Protein AF-A0A946ERC2-F1 (afdb_monomer)

Nearest PDB structures (foldseek):
  6e0a-assembly1_A  TM=4.126E-01  e=1.064E-03  Helicobacter pylori SS1
  6e09-assembly2_C  TM=4.328E-01  e=2.253E-03  Helicobacter pylori SS1
  7dud-assembly1_B  TM=4.779E-01  e=9.482E-03  Staphylococcus aureus
  6e09-assembly1_D  TM=4.279E-01  e=9.482E-03  Helicobacter pylori SS1
  3rty-assembly3_E  TM=4.355E-01  e=4.290E-01  Drosophila melanogaster

Solvent-accessible surface area (backbone atoms only — not comparable to full-atom values): 8954 Å² total; per-residue (Å²): 134,80,74,82,75,83,53,62,66,56,55,52,51,52,51,49,51,63,61,19,63,91,49,71,27,28,45,50,74,69,70,53,67,82,83,46,57,95,41,52,42,33,28,33,38,30,39,56,47,99,95,48,40,35,27,69,39,59,14,62,54,48,30,59,73,69,74,44,91,54,59,74,36,46,56,86,75,47,91,52,61,70,63,43,48,62,49,46,53,50,51,50,49,13,40,72,70,52,38,73,39,75,46,78,51,72,51,77,58,91,95,47,74,41,48,31,38,41,40,35,40,40,13,4,35,72,89,49,64,43,84,43,50,30,31,35,43,35,39,53,47,68,42,87,84,31,53,65,59,47,59,56,57,75,65,60,88,75,128

Structure (mmCIF, N/CA/C/O backbone):
data_AF-A0A946ERC2-F1
#
_entry.id   AF-A0A946ERC2-F1
#
loop_
_atom_site.group_PDB
_atom_site.id
_atom_site.type_symbol
_atom_site.label_atom_id
_atom_site.label_alt_id
_atom_site.label_comp_id
_atom_site.label_asym_id
_atom_site.label_entity_id
_atom_site.label_seq_id
_atom_site.pdbx_PDB_ins_code
_atom_site.Cartn_x
_atom_site.Cartn_y
_atom_site.Cartn_z
_atom_site.occupancy
_atom_site.B_iso_or_equiv
_atom_site.auth_seq_id
_atom_site.auth_comp_id
_atom_site.auth_asym_id
_atom_site.auth_atom_id
_atom_site.pdbx_PDB_model_num
ATOM 1 N N . MET A 1 1 ? 1.095 23.501 -22.931 1.00 32.34 1 MET A N 1
ATOM 2 C CA . MET A 1 1 ? -0.131 22.792 -22.517 1.00 32.34 1 MET A CA 1
ATOM 3 C C . MET A 1 1 ? 0.304 21.402 -22.117 1.00 32.34 1 MET A C 1
ATOM 5 O O . MET A 1 1 ? 0.598 20.613 -23.001 1.00 32.34 1 MET A O 1
ATOM 9 N N . SER A 1 2 ? 0.485 21.161 -20.823 1.00 34.94 2 SER A N 1
ATOM 10 C CA . SER A 1 2 ? 0.790 19.820 -20.324 1.00 34.94 2 SER A CA 1
ATOM 11 C C . SER A 1 2 ? -0.461 18.965 -20.496 1.00 34.94 2 SER A C 1
ATOM 13 O O . SER A 1 2 ? -1.555 19.441 -20.186 1.00 34.94 2 SER A O 1
ATOM 15 N N . GLU A 1 3 ? -0.316 17.754 -21.031 1.00 35.12 3 GLU A N 1
ATOM 16 C CA . GLU A 1 3 ? -1.390 16.762 -20.995 1.00 35.12 3 GLU A CA 1
ATOM 17 C C . GLU A 1 3 ? -1.917 16.631 -19.555 1.00 35.12 3 GLU A C 1
ATOM 19 O O . GLU A 1 3 ? -1.135 16.789 -18.607 1.00 35.12 3 GLU A O 1
ATOM 24 N N . PRO A 1 4 ? -3.225 16.394 -19.351 1.00 40.09 4 PRO A N 1
ATOM 25 C CA . PRO A 1 4 ? -3.708 16.034 -18.029 1.00 40.09 4 PRO A CA 1
ATOM 26 C C . PRO A 1 4 ? -2.941 14.783 -17.599 1.00 40.09 4 PRO A C 1
ATOM 28 O O . PRO A 1 4 ? -3.029 13.748 -18.252 1.00 40.09 4 PRO A O 1
ATOM 31 N N . VAL A 1 5 ? -2.139 14.903 -16.538 1.00 48.56 5 VAL A N 1
ATOM 32 C CA . VAL A 1 5 ? -1.445 13.756 -15.953 1.00 48.56 5 VAL A CA 1
ATOM 33 C C . VAL A 1 5 ? -2.531 12.770 -15.554 1.00 48.56 5 VAL A C 1
ATOM 35 O O . VAL A 1 5 ? -3.347 13.061 -14.679 1.00 48.56 5 VAL A O 1
ATOM 38 N N . ASP A 1 6 ? -2.555 11.636 -16.242 1.00 57.94 6 ASP A N 1
ATOM 39 C CA . ASP A 1 6 ? -3.446 10.505 -16.025 1.00 57.94 6 ASP A CA 1
ATOM 40 C C . ASP A 1 6 ? -3.095 9.871 -14.664 1.00 57.94 6 ASP A C 1
ATOM 42 O O . ASP A 1 6 ? -2.457 8.826 -14.578 1.00 57.94 6 ASP A O 1
ATOM 46 N N . ASN A 1 7 ? -3.380 10.574 -13.559 1.00 81.69 7 ASN A N 1
ATOM 47 C CA . ASN A 1 7 ? -2.854 10.236 -12.238 1.00 81.69 7 ASN A CA 1
ATOM 48 C C . ASN A 1 7 ? -3.732 9.163 -11.582 1.00 81.69 7 ASN A C 1
ATOM 50 O O . ASN A 1 7 ? -4.511 9.410 -10.660 1.00 81.69 7 ASN A O 1
ATOM 54 N N . LYS A 1 8 ? -3.599 7.939 -12.097 1.00 90.19 8 LYS A N 1
ATOM 55 C CA . LYS A 1 8 ? -4.288 6.714 -11.663 1.00 90.19 8 LYS A CA 1
ATOM 56 C C . LYS A 1 8 ? -4.194 6.487 -10.156 1.00 90.19 8 LYS A C 1
ATOM 58 O O . LYS A 1 8 ? -5.155 6.032 -9.529 1.00 90.19 8 LYS A O 1
ATOM 63 N N . LEU A 1 9 ? -3.048 6.828 -9.573 1.00 93.31 9 LEU A N 1
ATOM 64 C CA . LEU A 1 9 ? -2.814 6.757 -8.135 1.00 93.31 9 LEU A CA 1
ATOM 65 C C . LEU A 1 9 ? -3.620 7.802 -7.349 1.00 93.31 9 LEU A C 1
ATOM 67 O O . LEU A 1 9 ? -4.129 7.476 -6.280 1.00 93.31 9 LEU A O 1
ATOM 71 N N . ASP A 1 10 ? -3.797 9.019 -7.869 1.00 93.25 10 ASP A N 1
ATOM 72 C CA . ASP A 1 10 ? -4.659 10.022 -7.226 1.00 93.25 10 ASP A CA 1
ATOM 73 C C . ASP A 1 10 ? -6.124 9.587 -7.254 1.00 93.25 10 ASP A C 1
ATOM 75 O O . ASP A 1 10 ? -6.809 9.703 -6.240 1.00 93.25 10 ASP A O 1
ATOM 79 N N . LEU A 1 11 ? -6.593 9.028 -8.375 1.00 93.44 11 LEU A N 1
ATOM 80 C CA . LEU A 1 11 ? -7.947 8.472 -8.478 1.00 93.44 11 LEU A CA 1
ATOM 81 C C . LEU A 1 11 ? -8.172 7.356 -7.448 1.00 93.44 11 LEU A C 1
ATOM 83 O O . LEU A 1 11 ? -9.181 7.349 -6.743 1.00 93.44 11 LEU A O 1
ATOM 87 N N . LEU A 1 12 ? -7.199 6.453 -7.298 1.00 95.81 12 LEU A N 1
ATOM 88 C CA . LEU A 1 12 ? -7.259 5.383 -6.305 1.00 95.81 12 LEU A CA 1
ATOM 89 C C . LEU A 1 12 ? -7.247 5.933 -4.865 1.00 95.81 12 LEU A C 1
ATOM 91 O O . LEU A 1 12 ? -8.005 5.467 -4.013 1.00 95.81 12 LEU A O 1
ATOM 95 N N . GLN A 1 13 ? -6.430 6.951 -4.581 1.00 96.50 13 GLN A N 1
ATOM 96 C CA . GLN A 1 13 ? -6.395 7.592 -3.265 1.00 96.50 13 GLN A CA 1
ATOM 97 C C . GLN A 1 13 ? -7.699 8.340 -2.948 1.00 96.50 13 GLN A C 1
ATOM 99 O O . GLN A 1 13 ? -8.190 8.265 -1.822 1.00 96.50 13 GLN A O 1
ATOM 104 N N . GLN A 1 14 ? -8.286 9.039 -3.921 1.00 95.38 14 GLN A N 1
ATOM 105 C CA . GLN A 1 14 ? -9.587 9.696 -3.771 1.00 95.38 14 GLN A CA 1
ATOM 106 C C . GLN A 1 14 ? -10.694 8.676 -3.500 1.00 95.38 14 GLN A C 1
ATOM 108 O O . GLN A 1 14 ? -11.522 8.892 -2.616 1.00 95.38 14 GLN A O 1
ATOM 113 N N . HIS A 1 15 ? -10.668 7.537 -4.195 1.00 95.19 15 HIS A N 1
ATOM 114 C CA . HIS A 1 15 ? -11.589 6.439 -3.927 1.00 95.19 15 HIS A CA 1
ATOM 115 C C . HIS A 1 15 ? -11.454 5.925 -2.486 1.00 95.19 15 HIS A C 1
ATOM 117 O O . HIS A 1 15 ? -12.451 5.783 -1.781 1.00 95.19 15 HIS A O 1
ATOM 123 N N . TRP A 1 16 ? -10.225 5.731 -2.004 1.00 97.12 16 TRP A N 1
ATOM 124 C CA . TRP A 1 16 ? -9.977 5.347 -0.613 1.00 97.12 16 TRP A CA 1
ATOM 125 C C . TRP A 1 16 ? -10.507 6.376 0.394 1.00 97.12 16 TRP A C 1
ATOM 127 O O . TRP A 1 16 ? -11.113 6.000 1.395 1.00 97.12 16 TRP A O 1
ATOM 137 N N . LEU A 1 17 ? -10.321 7.674 0.129 1.00 96.69 17 LEU A N 1
ATOM 138 C CA . LEU A 1 17 ? -10.851 8.744 0.980 1.00 96.69 17 LEU A CA 1
ATOM 139 C C . LEU A 1 17 ? -12.383 8.714 1.040 1.00 96.69 17 LEU A C 1
ATOM 141 O O . LEU A 1 17 ? -12.950 8.912 2.114 1.00 96.69 17 LEU A O 1
ATOM 145 N N . ALA A 1 18 ? -13.040 8.427 -0.086 1.00 96.19 18 ALA A N 1
ATOM 146 C CA . ALA A 1 18 ? -14.488 8.272 -0.144 1.00 96.19 18 ALA A CA 1
ATOM 147 C C . ALA A 1 18 ? -14.972 7.054 0.663 1.00 96.19 18 ALA A C 1
ATOM 149 O O . ALA A 1 18 ? -15.950 7.174 1.395 1.00 96.19 18 ALA A O 1
ATOM 150 N N . LEU A 1 19 ? -14.267 5.916 0.588 1.00 95.19 19 LEU A N 1
ATOM 151 C CA . LEU A 1 19 ? -14.571 4.728 1.400 1.00 95.19 19 LEU A CA 1
ATOM 152 C C . LEU A 1 19 ? -14.367 4.982 2.897 1.00 95.19 19 LEU A C 1
ATOM 154 O O . LEU A 1 19 ? -15.161 4.532 3.715 1.00 95.19 19 LEU A O 1
ATOM 158 N N . LYS A 1 20 ? -13.299 5.701 3.260 1.00 94.69 20 LYS A N 1
ATOM 159 C CA . LYS A 1 20 ? -12.990 6.022 4.653 1.00 94.69 20 LYS A CA 1
ATOM 160 C C . LYS A 1 20 ? -14.109 6.832 5.308 1.00 94.69 20 LYS A C 1
ATOM 162 O O . LYS A 1 20 ? -14.434 6.581 6.466 1.00 94.69 20 LYS A O 1
ATOM 167 N N . GLY A 1 21 ? -14.649 7.828 4.602 1.00 92.75 21 GLY A N 1
ATOM 168 C CA . GLY A 1 21 ? -15.630 8.758 5.160 1.00 92.75 21 GLY A CA 1
ATOM 169 C C . GLY A 1 21 ? -15.157 9.340 6.500 1.00 92.75 21 GLY A C 1
ATOM 170 O O . GLY A 1 21 ? -14.040 9.857 6.619 1.00 92.75 21 GLY A O 1
ATOM 171 N N . GLU A 1 22 ? -15.999 9.209 7.524 1.00 91.69 22 GLU A N 1
ATOM 172 C CA . GLU A 1 22 ? -15.705 9.640 8.898 1.00 91.69 22 GLU A CA 1
ATOM 173 C C . GLU A 1 22 ? -14.979 8.574 9.736 1.00 91.69 22 GLU A C 1
ATOM 175 O O . GLU A 1 22 ? -14.450 8.881 10.807 1.00 91.69 22 GLU A O 1
ATOM 180 N N . SER A 1 23 ? -14.907 7.327 9.261 1.00 91.94 23 SER A N 1
ATOM 181 C CA . SER A 1 23 ? -14.207 6.252 9.962 1.00 91.94 23 SER A CA 1
ATOM 182 C C . SER A 1 23 ? -12.687 6.491 9.982 1.00 91.94 23 SER A C 1
ATOM 184 O O . SER A 1 23 ? -12.137 7.172 9.108 1.00 91.94 23 SER A O 1
ATOM 186 N N . PRO A 1 24 ? -11.952 5.939 10.967 1.00 93.00 24 PRO A N 1
ATOM 187 C CA . PRO A 1 24 ? -10.494 6.055 10.987 1.00 93.00 24 PRO A CA 1
ATOM 188 C C . PRO A 1 24 ? -9.834 5.351 9.793 1.00 93.00 24 PRO A C 1
ATOM 190 O O . PRO A 1 24 ? -8.891 5.894 9.217 1.00 93.00 24 PRO A O 1
ATOM 193 N N . LEU A 1 25 ? -10.359 4.187 9.401 1.00 96.50 25 LEU A N 1
ATOM 194 C CA . LEU A 1 25 ? -9.972 3.425 8.215 1.00 96.50 25 LEU A CA 1
ATOM 195 C C . LEU A 1 25 ? -11.220 2.817 7.553 1.00 96.50 25 LEU A C 1
ATOM 197 O O . LEU A 1 25 ? -12.150 2.446 8.273 1.00 96.50 25 LEU A O 1
ATOM 201 N N . PRO A 1 26 ? -11.223 2.655 6.220 1.00 96.44 26 PRO A N 1
ATOM 202 C CA . PRO A 1 26 ? -12.192 1.804 5.532 1.00 96.44 26 PRO A CA 1
ATOM 203 C C . PRO A 1 26 ? -11.944 0.321 5.844 1.00 96.44 26 PRO A C 1
ATOM 205 O O . PRO A 1 26 ? -10.830 -0.064 6.227 1.00 96.44 26 PRO A O 1
ATOM 208 N N . LEU A 1 27 ? -12.955 -0.529 5.655 1.00 96.31 27 LEU A N 1
ATOM 209 C CA . LEU A 1 27 ? -12.816 -1.968 5.867 1.00 96.31 27 LEU A CA 1
ATOM 210 C C . LEU A 1 27 ? -12.189 -2.623 4.637 1.00 96.31 27 LEU A C 1
ATOM 212 O O . LEU A 1 27 ? -12.457 -2.262 3.494 1.00 96.31 27 LEU A O 1
ATOM 216 N N . SER A 1 28 ? -11.375 -3.655 4.841 1.00 96.25 28 SER A N 1
ATOM 217 C CA . SER A 1 28 ? -10.831 -4.436 3.720 1.00 96.25 28 SER A CA 1
ATOM 218 C C . SER A 1 28 ? -11.914 -5.145 2.895 1.00 96.25 28 SER A C 1
ATOM 220 O O . SER A 1 28 ? -11.697 -5.435 1.719 1.00 96.25 28 SER A O 1
ATOM 222 N N . SER A 1 29 ? -13.097 -5.375 3.474 1.00 95.31 29 SER A N 1
ATOM 223 C CA . SER A 1 29 ? -14.291 -5.852 2.770 1.00 95.31 29 SER A CA 1
ATOM 224 C C . SER A 1 29 ? -14.912 -4.812 1.837 1.00 95.31 29 SER A C 1
ATOM 226 O O . SER A 1 29 ? -15.805 -5.187 1.082 1.00 95.31 29 SER A O 1
ATOM 228 N N . ASP A 1 30 ? -14.441 -3.562 1.823 1.00 94.38 30 ASP A N 1
ATOM 229 C CA . ASP A 1 30 ? -14.863 -2.513 0.882 1.00 94.38 30 ASP A CA 1
ATOM 230 C C . ASP A 1 30 ? -13.999 -2.478 -0.387 1.00 94.38 30 ASP A C 1
ATOM 232 O O . ASP A 1 30 ? -14.334 -1.803 -1.358 1.00 94.38 30 ASP A O 1
ATOM 236 N N . ILE A 1 31 ? -12.895 -3.232 -0.421 1.00 95.00 31 ILE A N 1
ATOM 237 C CA . ILE A 1 31 ? -12.024 -3.307 -1.596 1.00 95.00 31 ILE A CA 1
ATOM 238 C C . ILE A 1 31 ? -12.780 -3.996 -2.738 1.00 95.00 31 ILE A C 1
ATOM 240 O O . ILE A 1 31 ? -13.197 -5.153 -2.634 1.00 95.00 31 ILE A O 1
ATOM 244 N N . ARG A 1 32 ? -12.952 -3.273 -3.844 1.00 94.19 32 ARG A N 1
ATOM 245 C CA . ARG A 1 32 ? -13.644 -3.720 -5.058 1.00 94.19 32 ARG A CA 1
ATOM 246 C C . ARG A 1 32 ? -12.726 -3.509 -6.267 1.00 94.19 32 ARG A C 1
ATOM 248 O O . ARG A 1 32 ? -12.524 -2.356 -6.650 1.00 94.19 32 ARG A O 1
ATOM 255 N N . PRO A 1 33 ? -12.125 -4.576 -6.834 1.00 91.81 33 PRO A N 1
ATOM 256 C CA . PRO A 1 33 ? -11.210 -4.491 -7.979 1.00 91.81 33 PRO A CA 1
ATOM 257 C C . PRO A 1 33 ? -11.752 -3.686 -9.168 1.00 91.81 33 PRO A C 1
ATOM 259 O O . PRO A 1 33 ? -10.993 -3.011 -9.859 1.00 91.81 33 PRO A O 1
ATOM 262 N N . GLU A 1 34 ? -13.065 -3.712 -9.382 1.00 92.50 34 GLU A N 1
ATOM 263 C CA . GLU A 1 34 ? -13.769 -2.954 -10.416 1.00 92.50 34 GLU A CA 1
ATOM 264 C C . GLU A 1 34 ? -13.590 -1.432 -10.299 1.00 92.50 34 GLU A C 1
ATOM 266 O O . GLU A 1 34 ? -13.629 -0.740 -11.313 1.00 92.50 34 GLU A O 1
ATOM 271 N N . ASN A 1 35 ? -13.309 -0.903 -9.104 1.00 90.31 35 ASN A N 1
ATOM 272 C CA . ASN A 1 35 ? -13.102 0.533 -8.891 1.00 90.31 35 ASN A CA 1
ATOM 273 C C . ASN A 1 35 ? -11.695 1.002 -9.293 1.00 90.31 35 ASN A C 1
ATOM 275 O O . ASN A 1 35 ? -11.452 2.201 -9.399 1.00 90.31 35 ASN A O 1
ATOM 279 N N . PHE A 1 36 ? -10.764 0.071 -9.515 1.00 91.75 36 PHE A N 1
ATOM 280 C CA . PHE A 1 36 ? -9.379 0.357 -9.894 1.00 91.75 36 PHE A CA 1
ATOM 281 C C . PHE A 1 36 ? -8.854 -0.629 -10.944 1.00 91.75 36 PHE A C 1
ATOM 283 O O . PHE A 1 36 ? -7.674 -0.982 -10.958 1.00 91.75 36 PHE A O 1
ATOM 290 N N . PHE A 1 37 ? -9.731 -1.059 -11.861 1.00 90.75 37 PHE A N 1
ATOM 291 C CA . PHE A 1 37 ? -9.416 -2.068 -12.878 1.00 90.75 37 PHE A CA 1
ATOM 292 C C . PHE A 1 37 ? -8.177 -1.706 -13.725 1.00 90.75 37 PHE A C 1
ATOM 294 O O . PHE A 1 37 ? -7.404 -2.574 -14.126 1.00 90.75 37 PHE A O 1
ATOM 301 N N . TYR A 1 38 ? -7.952 -0.405 -13.933 1.00 87.31 38 TYR A N 1
ATOM 302 C CA . TYR A 1 38 ? -6.823 0.174 -14.664 1.00 87.31 38 TYR A CA 1
ATOM 303 C C . TYR A 1 38 ? -5.453 -0.033 -13.982 1.00 87.31 38 TYR A C 1
ATOM 305 O O . TYR A 1 38 ? -4.422 0.199 -14.611 1.00 87.31 38 TYR A O 1
ATOM 313 N N . LEU A 1 39 ? -5.424 -0.481 -12.720 1.00 91.50 39 LEU A N 1
ATOM 314 C CA . LEU A 1 39 ? -4.212 -0.774 -11.946 1.00 91.50 39 LEU A CA 1
ATOM 315 C C . LEU A 1 39 ? -4.056 -2.260 -11.576 1.00 91.50 39 LEU A C 1
ATOM 317 O O . LEU A 1 39 ? -3.093 -2.591 -10.895 1.00 91.50 39 LEU A O 1
ATOM 321 N N . LEU A 1 40 ? -4.931 -3.184 -12.001 1.00 91.12 40 LEU A N 1
ATOM 322 C CA . LEU A 1 40 ? -4.945 -4.564 -11.461 1.00 91.12 40 LEU A CA 1
ATOM 323 C C . LEU A 1 40 ? -3.628 -5.336 -11.613 1.00 91.12 40 LEU A C 1
ATOM 325 O O . LEU A 1 40 ? -3.242 -6.077 -10.713 1.00 91.12 40 LEU A O 1
ATOM 329 N N . GLY A 1 41 ? -2.906 -5.140 -12.717 1.00 90.88 41 GLY A N 1
ATOM 330 C CA . GLY A 1 41 ? -1.582 -5.744 -12.906 1.00 90.88 41 GLY A CA 1
ATOM 331 C C . GLY A 1 41 ? -0.485 -5.126 -12.028 1.00 90.88 41 GLY A C 1
ATOM 332 O O . GLY A 1 41 ? 0.611 -5.668 -11.956 1.00 90.88 41 GLY A O 1
ATOM 333 N N . ARG A 1 42 ? -0.765 -3.997 -11.373 1.00 92.50 42 ARG A N 1
ATOM 334 C CA . ARG A 1 42 ? 0.184 -3.134 -10.657 1.00 92.50 42 ARG A CA 1
ATOM 335 C C . ARG A 1 42 ? -0.209 -2.902 -9.192 1.00 92.50 42 ARG A C 1
ATOM 337 O O . ARG A 1 42 ? 0.271 -1.949 -8.583 1.00 92.50 42 ARG A O 1
ATOM 344 N N . VAL A 1 43 ? -1.068 -3.746 -8.617 1.00 95.25 43 VAL A N 1
ATOM 345 C CA . VAL A 1 43 ? -1.473 -3.660 -7.203 1.00 95.25 43 VAL A CA 1
ATOM 346 C C . VAL A 1 43 ? -1.120 -4.914 -6.421 1.00 95.25 43 VAL A C 1
ATOM 348 O O . VAL A 1 43 ? -1.107 -6.007 -6.979 1.00 95.25 43 VAL A O 1
ATOM 351 N N . SER A 1 44 ? -0.918 -4.774 -5.114 1.00 95.19 44 SER A N 1
ATOM 352 C CA . SER A 1 44 ? -0.824 -5.908 -4.191 1.00 95.19 44 SER A CA 1
ATOM 353 C C . SER A 1 44 ? -1.720 -5.699 -2.977 1.00 95.19 44 SER A C 1
ATOM 355 O O . SER A 1 44 ? -1.845 -4.586 -2.470 1.00 95.19 44 SER A O 1
ATOM 357 N N . ILE A 1 45 ? -2.316 -6.781 -2.479 1.00 96.75 45 ILE A N 1
ATOM 358 C CA . ILE A 1 45 ? -3.016 -6.812 -1.191 1.00 96.75 45 ILE A CA 1
ATOM 359 C C . ILE A 1 45 ? -2.116 -7.527 -0.194 1.00 96.75 45 ILE A C 1
ATOM 361 O O . ILE A 1 45 ? -1.681 -8.655 -0.437 1.00 96.75 45 ILE A O 1
ATOM 365 N N . ILE A 1 46 ? -1.856 -6.869 0.928 1.00 96.50 46 ILE A N 1
ATOM 366 C CA . ILE A 1 46 ? -0.881 -7.295 1.926 1.00 96.50 46 ILE A CA 1
ATOM 367 C C . ILE A 1 46 ? -1.558 -7.381 3.293 1.00 96.50 46 ILE A C 1
ATOM 369 O O . ILE A 1 46 ? -2.203 -6.427 3.723 1.00 96.50 46 ILE A O 1
ATOM 373 N N . ASP A 1 47 ? -1.388 -8.495 3.997 1.00 96.31 47 ASP A N 1
ATOM 374 C CA . ASP A 1 47 ? -1.821 -8.634 5.390 1.00 96.31 47 ASP A CA 1
ATOM 375 C C . ASP A 1 47 ? -0.760 -8.057 6.311 1.00 96.31 47 ASP A C 1
ATOM 377 O O . ASP A 1 47 ? 0.413 -8.412 6.200 1.00 96.31 47 ASP A O 1
ATOM 381 N N . VAL A 1 48 ? -1.188 -7.265 7.288 1.00 94.38 48 VAL A N 1
ATOM 382 C CA . VAL A 1 48 ? -0.345 -6.842 8.405 1.00 94.38 48 VAL A CA 1
ATOM 383 C C . VAL A 1 48 ? -0.452 -7.895 9.508 1.00 94.38 48 VAL A C 1
ATOM 385 O O . VAL A 1 48 ? -1.518 -8.098 10.094 1.00 94.38 48 VAL A O 1
ATOM 388 N N . ARG A 1 49 ? 0.648 -8.590 9.809 1.00 88.25 49 ARG A N 1
ATOM 389 C CA . ARG A 1 49 ? 0.699 -9.672 10.804 1.00 88.25 49 ARG A CA 1
ATOM 390 C C . ARG A 1 49 ? 1.825 -9.408 11.790 1.00 88.25 49 ARG A C 1
ATOM 392 O O . ARG A 1 49 ? 2.965 -9.591 11.421 1.00 88.25 49 ARG A O 1
ATOM 399 N N . ASN A 1 50 ? 1.518 -9.002 13.025 1.00 79.75 50 ASN A N 1
ATOM 400 C CA . ASN A 1 50 ? 2.450 -8.869 14.166 1.00 79.75 50 ASN A CA 1
ATOM 401 C C . ASN A 1 50 ? 3.960 -8.801 13.813 1.00 79.75 50 ASN A C 1
ATOM 403 O O . ASN A 1 50 ? 4.711 -9.716 14.139 1.00 79.75 50 ASN A O 1
ATOM 407 N N . GLY A 1 51 ? 4.390 -7.712 13.163 1.00 77.06 51 GLY A N 1
ATOM 408 C CA . GLY A 1 51 ? 5.799 -7.469 12.812 1.00 77.06 51 GLY A CA 1
ATOM 409 C C . GLY A 1 51 ? 6.233 -7.911 11.408 1.00 77.06 51 GLY A C 1
ATOM 410 O O . GLY A 1 51 ? 7.386 -7.695 11.050 1.00 77.06 51 GLY A O 1
ATOM 411 N N . ASP A 1 52 ? 5.334 -8.478 10.605 1.00 87.56 52 ASP A N 1
ATOM 412 C CA . ASP A 1 52 ? 5.594 -8.891 9.227 1.00 87.56 52 ASP A CA 1
ATOM 413 C C . ASP A 1 52 ? 4.393 -8.651 8.291 1.00 87.56 52 ASP A C 1
ATOM 415 O O . ASP A 1 52 ? 3.298 -8.249 8.704 1.00 87.56 52 ASP A O 1
ATOM 419 N N . TYR A 1 53 ? 4.626 -8.900 7.004 1.00 93.12 53 TYR A N 1
ATOM 420 C CA . TYR A 1 53 ? 3.721 -8.624 5.899 1.00 93.12 53 TYR A CA 1
ATOM 421 C C . TYR A 1 53 ? 3.575 -9.849 4.999 1.00 93.12 53 TYR A C 1
ATOM 423 O O . TYR A 1 53 ? 4.564 -10.322 4.442 1.00 93.12 53 TYR A O 1
ATOM 431 N N . ILE A 1 54 ? 2.345 -10.337 4.816 1.00 94.38 54 ILE A N 1
ATOM 432 C CA . ILE A 1 54 ? 2.053 -11.456 3.903 1.00 94.38 54 ILE A CA 1
ATOM 433 C C . ILE A 1 54 ? 1.441 -10.909 2.619 1.00 94.38 54 ILE A C 1
ATOM 435 O O . ILE A 1 54 ? 0.402 -10.253 2.653 1.00 94.38 54 ILE A O 1
ATOM 439 N N . LEU A 1 55 ? 2.042 -11.227 1.477 1.00 93.62 55 LEU A N 1
ATOM 440 C CA . LEU A 1 55 ? 1.550 -10.825 0.161 1.00 93.62 55 LEU A CA 1
ATOM 441 C C . LEU A 1 55 ? 0.359 -11.700 -0.259 1.00 93.62 55 LEU A C 1
ATOM 443 O O . LEU A 1 55 ? 0.524 -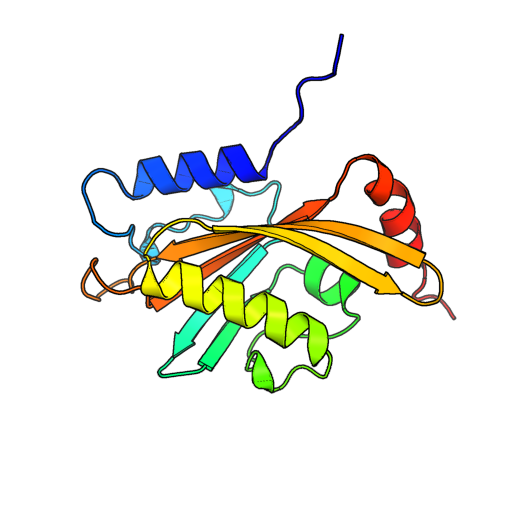12.694 -0.959 1.00 93.62 55 LEU A O 1
ATOM 447 N N . ARG A 1 56 ? -0.859 -11.365 0.176 1.00 94.62 56 ARG A N 1
ATOM 448 C CA . ARG A 1 56 ? -2.077 -12.152 -0.098 1.00 94.62 56 ARG A CA 1
ATOM 449 C C . ARG A 1 56 ? -2.399 -12.246 -1.590 1.00 94.62 56 ARG A C 1
ATOM 451 O O . ARG A 1 56 ? -2.784 -13.313 -2.068 1.00 94.62 56 ARG A O 1
ATOM 458 N N . LEU A 1 57 ? -2.264 -11.133 -2.303 1.00 95.12 57 LEU A N 1
ATOM 459 C CA . LEU A 1 57 ? -2.478 -11.025 -3.744 1.00 95.12 57 LEU A CA 1
ATOM 460 C C . LEU A 1 57 ? -1.436 -10.078 -4.322 1.00 95.12 57 LEU A C 1
ATOM 462 O O . LEU A 1 57 ? -1.142 -9.051 -3.713 1.00 95.12 57 LEU A O 1
ATOM 466 N N . VAL A 1 58 ? -0.897 -10.419 -5.487 1.00 93.62 58 VAL A N 1
ATOM 467 C CA . VAL A 1 58 ? 0.081 -9.601 -6.207 1.00 93.62 58 VAL A CA 1
ATOM 468 C C . VAL A 1 58 ? -0.342 -9.552 -7.669 1.00 93.62 58 VAL A C 1
ATOM 470 O O . VAL A 1 58 ? -0.644 -10.586 -8.262 1.00 93.62 58 VAL A O 1
ATOM 473 N N . GLY A 1 59 ? -0.421 -8.349 -8.231 1.00 92.50 59 GLY A N 1
ATOM 474 C CA . GLY A 1 59 ? -0.749 -8.131 -9.634 1.00 92.50 59 GLY A CA 1
ATOM 475 C C . GLY A 1 59 ? 0.309 -8.751 -10.543 1.00 92.50 59 GLY A C 1
ATOM 476 O O . GLY A 1 59 ? 1.503 -8.691 -10.250 1.00 92.50 59 GLY A O 1
ATOM 477 N N . SER A 1 60 ? -0.121 -9.336 -11.660 1.00 90.06 60 SER A N 1
ATOM 478 C CA . SER A 1 60 ? 0.766 -10.093 -12.555 1.00 90.06 60 SER A CA 1
ATOM 479 C C . SER A 1 60 ? 1.929 -9.263 -13.102 1.00 90.06 60 SER A C 1
ATOM 481 O O . SER A 1 60 ? 3.044 -9.761 -13.169 1.00 90.06 60 SER A O 1
ATOM 483 N N . GLY A 1 61 ? 1.709 -7.980 -13.400 1.00 87.44 61 GLY A N 1
ATOM 484 C CA . GLY A 1 61 ? 2.766 -7.076 -13.861 1.00 87.44 61 GLY A CA 1
ATOM 485 C C . GLY A 1 61 ? 3.850 -6.815 -12.809 1.00 87.44 61 GLY A C 1
ATOM 486 O O . GLY A 1 61 ? 4.993 -6.553 -13.168 1.00 87.44 61 GLY A O 1
ATOM 487 N N . ILE A 1 62 ? 3.529 -6.922 -11.514 1.00 87.50 62 ILE A N 1
ATOM 488 C CA . ILE A 1 62 ? 4.526 -6.868 -10.434 1.00 87.50 62 ILE A CA 1
ATOM 489 C C . ILE A 1 62 ? 5.347 -8.163 -10.417 1.00 87.50 62 ILE A C 1
ATOM 491 O O . ILE A 1 62 ? 6.570 -8.105 -10.355 1.00 87.50 62 ILE A O 1
ATOM 495 N N . GLU A 1 63 ? 4.706 -9.332 -10.493 1.00 87.31 63 GLU A N 1
ATOM 496 C CA . GLU A 1 63 ? 5.434 -10.612 -10.524 1.00 87.31 63 GLU A CA 1
ATOM 497 C C . GLU A 1 63 ? 6.324 -10.736 -11.775 1.00 87.31 63 GLU A C 1
ATOM 499 O O . GLU A 1 63 ? 7.451 -11.220 -11.674 1.00 87.31 63 GLU A O 1
ATOM 504 N N . GLU A 1 64 ? 5.861 -10.241 -12.928 1.00 84.31 64 GLU A N 1
ATOM 505 C CA . GLU A 1 64 ? 6.645 -10.126 -14.166 1.00 84.31 64 GLU A CA 1
ATOM 506 C C . GLU A 1 64 ? 7.849 -9.197 -13.991 1.00 84.31 64 GLU A C 1
ATOM 508 O O . GLU A 1 64 ? 8.967 -9.573 -14.341 1.00 84.31 64 GLU A O 1
ATOM 513 N N . LEU A 1 65 ? 7.643 -8.017 -13.395 1.00 78.62 65 LEU A N 1
ATOM 514 C CA . LEU A 1 65 ? 8.705 -7.047 -13.123 1.00 78.62 65 LEU A CA 1
ATOM 515 C C . LEU A 1 65 ? 9.824 -7.640 -12.259 1.00 78.62 65 LEU A C 1
ATOM 517 O O . LEU A 1 65 ? 11.002 -7.397 -12.515 1.00 78.62 65 LEU A O 1
ATOM 521 N N . TYR A 1 66 ? 9.458 -8.399 -11.227 1.00 79.38 66 TYR A N 1
ATOM 522 C CA . TYR A 1 66 ? 10.418 -9.030 -10.323 1.00 79.38 66 TYR A CA 1
ATOM 523 C C . TYR A 1 66 ? 10.890 -10.410 -10.802 1.00 79.38 66 TYR A C 1
ATOM 525 O O . TYR A 1 66 ? 11.742 -11.015 -10.152 1.00 79.38 66 TYR A O 1
ATOM 533 N N . GLY A 1 67 ? 10.350 -10.922 -11.914 1.00 82.12 67 GLY A N 1
ATOM 534 C CA . GLY A 1 67 ? 10.681 -12.239 -12.461 1.00 82.12 67 GLY A CA 1
ATOM 535 C C . GLY A 1 67 ? 10.404 -13.398 -11.499 1.00 82.12 67 GLY A C 1
ATOM 536 O O . GLY A 1 67 ? 11.027 -14.454 -11.610 1.00 82.12 67 GLY A O 1
ATOM 537 N N . MET A 1 68 ? 9.513 -13.216 -10.518 1.00 85.12 68 MET A N 1
ATOM 538 C CA . MET A 1 68 ? 9.251 -14.218 -9.487 1.00 85.12 68 MET A CA 1
ATOM 539 C C . MET A 1 68 ? 7.818 -14.169 -8.967 1.00 85.12 68 MET A C 1
ATOM 541 O O . MET A 1 68 ? 7.212 -13.110 -8.829 1.00 85.12 68 MET A O 1
ATOM 545 N N . ARG A 1 69 ? 7.306 -15.339 -8.575 1.00 89.56 69 ARG A N 1
ATOM 546 C CA . ARG A 1 69 ? 6.026 -15.449 -7.875 1.00 89.56 69 ARG A CA 1
ATOM 547 C C . ARG A 1 69 ? 6.176 -14.996 -6.424 1.0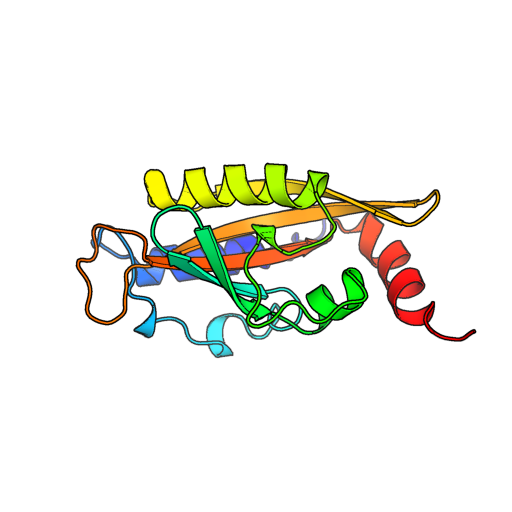0 89.56 69 ARG A C 1
ATOM 549 O O . ARG A 1 69 ? 6.927 -15.602 -5.650 1.00 89.56 69 ARG A O 1
ATOM 556 N N . MET A 1 70 ? 5.427 -13.967 -6.060 1.00 89.44 70 MET A N 1
ATOM 557 C CA . MET A 1 70 ? 5.469 -13.292 -4.766 1.00 89.44 70 MET A CA 1
ATOM 558 C C . MET A 1 70 ? 4.241 -13.607 -3.910 1.00 89.44 70 MET A C 1
ATOM 560 O O . MET A 1 70 ? 4.324 -13.575 -2.682 1.00 89.44 70 MET A O 1
ATOM 564 N N . GLN A 1 71 ? 3.111 -13.945 -4.535 1.00 91.75 71 GLN A N 1
ATOM 565 C CA . GLN A 1 71 ? 1.877 -14.240 -3.813 1.00 91.75 71 GLN A CA 1
ATOM 566 C C . GLN A 1 71 ? 2.052 -15.380 -2.790 1.00 91.75 71 GLN A C 1
ATOM 568 O O . GLN A 1 71 ? 2.582 -16.449 -3.095 1.00 91.75 71 GLN A O 1
ATOM 573 N N . GLY A 1 72 ? 1.552 -15.154 -1.576 1.00 90.38 72 GLY A N 1
ATOM 574 C CA . GLY A 1 72 ? 1.597 -16.058 -0.429 1.00 90.38 72 GLY A CA 1
ATOM 575 C C . GLY A 1 72 ? 2.884 -15.988 0.396 1.00 90.38 72 GLY A C 1
ATOM 576 O O . GLY A 1 72 ? 2.954 -16.640 1.435 1.00 90.38 72 GLY A O 1
ATOM 577 N N . ARG A 1 73 ? 3.892 -15.220 -0.033 1.00 90.25 73 ARG A N 1
ATOM 578 C CA . ARG A 1 73 ? 5.178 -15.101 0.671 1.00 90.25 73 ARG A CA 1
ATOM 579 C C . ARG A 1 73 ? 5.160 -13.990 1.717 1.00 90.25 73 ARG A C 1
ATOM 581 O O . ARG A 1 73 ? 4.386 -13.033 1.608 1.00 90.25 73 ARG A O 1
ATOM 588 N N . LEU A 1 74 ? 6.052 -14.103 2.699 1.00 89.44 74 LEU A N 1
ATOM 589 C CA . LEU A 1 74 ? 6.397 -12.985 3.570 1.00 89.44 74 LEU A CA 1
ATOM 590 C C . LEU A 1 74 ? 7.252 -11.985 2.797 1.00 89.44 74 LEU A C 1
ATOM 592 O O . LEU A 1 74 ? 8.084 -12.369 1.974 1.00 89.44 74 LEU A O 1
ATOM 596 N N . LEU A 1 75 ? 7.090 -10.698 3.095 1.00 88.00 75 LEU A N 1
ATOM 597 C CA . LEU A 1 75 ? 7.940 -9.652 2.527 1.00 88.00 75 LEU A CA 1
ATOM 598 C C . LEU A 1 75 ? 9.424 -9.892 2.862 1.00 88.00 75 LEU A C 1
ATOM 600 O O . LEU A 1 75 ? 10.284 -9.627 2.029 1.00 88.00 75 LEU A O 1
ATOM 604 N N . ASN A 1 76 ? 9.707 -10.437 4.052 1.00 84.19 76 ASN A N 1
ATOM 605 C CA . ASN A 1 76 ? 11.048 -10.842 4.494 1.00 84.19 76 ASN A CA 1
ATOM 606 C C . ASN A 1 76 ? 11.685 -11.964 3.668 1.00 84.19 76 ASN A C 1
ATOM 608 O O . ASN A 1 76 ? 12.908 -12.048 3.612 1.00 84.19 76 ASN A O 1
ATOM 612 N N . ASP A 1 77 ? 10.881 -12.824 3.046 1.00 84.81 77 ASP A N 1
ATOM 613 C CA . ASP A 1 77 ? 11.385 -13.987 2.307 1.00 84.81 77 ASP A CA 1
ATOM 614 C C . ASP A 1 77 ? 11.791 -13.628 0.872 1.00 84.81 77 ASP A C 1
ATOM 616 O O . ASP A 1 77 ? 12.225 -14.489 0.100 1.00 84.81 77 ASP A O 1
ATOM 620 N N . LEU A 1 78 ? 11.596 -12.371 0.470 1.00 82.25 78 LEU A N 1
ATOM 621 C CA . LEU A 1 78 ? 11.942 -11.925 -0.865 1.00 82.25 78 LEU A CA 1
ATOM 622 C C . LEU A 1 78 ? 13.451 -11.662 -0.954 1.00 82.25 78 LEU A C 1
ATOM 624 O O . LEU A 1 78 ? 13.999 -10.931 -0.132 1.00 82.25 78 LEU A O 1
ATOM 628 N N . PRO A 1 79 ? 14.132 -12.165 -1.996 1.00 67.62 79 PRO A N 1
ATOM 629 C CA . PRO A 1 79 ? 15.579 -12.011 -2.164 1.00 67.62 79 PRO A CA 1
ATOM 630 C C . PRO A 1 79 ? 16.021 -10.562 -2.449 1.00 67.62 79 PRO A C 1
ATOM 632 O O . PRO A 1 79 ? 17.214 -10.283 -2.557 1.00 67.62 79 PRO A O 1
ATOM 635 N N . VAL A 1 80 ? 15.081 -9.621 -2.574 1.00 65.56 80 VAL A N 1
ATOM 636 C CA . VAL A 1 80 ? 15.324 -8.228 -2.966 1.00 65.56 80 VAL A CA 1
ATOM 637 C C . VAL A 1 80 ? 15.518 -7.340 -1.728 1.00 65.56 80 VAL A C 1
ATOM 639 O O . VAL A 1 80 ? 14.764 -6.398 -1.494 1.00 65.56 80 VAL A O 1
ATOM 642 N N . VAL A 1 81 ? 16.553 -7.653 -0.940 1.00 55.81 81 VAL A N 1
ATOM 643 C CA . VAL A 1 81 ? 16.797 -7.141 0.428 1.00 55.81 81 VAL A CA 1
ATOM 644 C C . VAL A 1 81 ? 16.670 -5.613 0.550 1.00 55.81 81 VAL A C 1
ATOM 646 O O . VAL A 1 81 ? 15.990 -5.113 1.442 1.00 55.81 81 VAL A O 1
ATOM 649 N N . LYS A 1 82 ? 17.242 -4.846 -0.387 1.00 57.19 82 LYS A N 1
ATOM 650 C CA . LYS A 1 82 ? 17.199 -3.375 -0.325 1.00 57.19 82 LYS A CA 1
ATOM 651 C C . LYS A 1 82 ? 15.832 -2.786 -0.701 1.00 57.19 82 LYS A C 1
ATOM 653 O O . LYS A 1 82 ? 15.381 -1.836 -0.076 1.00 57.19 82 LYS A O 1
ATOM 658 N N . MET A 1 83 ? 15.137 -3.362 -1.688 1.00 59.62 83 MET A N 1
ATOM 659 C CA . MET A 1 83 ? 13.778 -2.908 -2.029 1.00 59.62 83 MET A CA 1
ATOM 660 C C . MET A 1 83 ? 12.769 -3.322 -0.953 1.00 59.62 83 MET A C 1
ATOM 662 O O . MET A 1 83 ? 11.779 -2.620 -0.760 1.00 59.62 83 MET A O 1
ATOM 666 N N . SER A 1 84 ? 13.021 -4.423 -0.234 1.00 67.50 84 SER A N 1
ATOM 667 C CA . SER A 1 84 ? 12.187 -4.830 0.897 1.00 67.50 84 SER A CA 1
ATOM 668 C C . SER A 1 84 ? 12.310 -3.905 2.108 1.00 67.50 84 SER A C 1
ATOM 670 O O . SER A 1 84 ? 11.321 -3.768 2.819 1.00 67.50 84 SER A O 1
ATOM 672 N N . GLU A 1 85 ? 13.448 -3.233 2.322 1.00 80.44 85 GLU A N 1
ATOM 673 C CA . GLU A 1 85 ? 13.622 -2.248 3.406 1.00 80.44 85 GLU A CA 1
ATOM 674 C C . GLU A 1 85 ? 12.817 -0.968 3.135 1.00 80.44 85 GLU A C 1
ATOM 676 O O . GLU A 1 85 ? 11.918 -0.648 3.909 1.00 80.44 85 GLU A O 1
ATOM 681 N N . ASP A 1 86 ? 13.023 -0.315 1.984 1.00 83.25 86 ASP A N 1
ATOM 682 C CA . ASP A 1 86 ? 12.267 0.894 1.608 1.00 83.25 86 ASP A CA 1
ATOM 683 C C . ASP A 1 86 ? 10.754 0.624 1.527 1.00 83.25 86 ASP A C 1
ATOM 685 O O . ASP A 1 86 ? 9.921 1.456 1.901 1.00 83.25 86 ASP A O 1
ATOM 689 N N . ALA A 1 87 ? 10.372 -0.546 1.001 1.00 87.38 87 ALA A N 1
ATOM 690 C CA . ALA A 1 87 ? 8.976 -0.962 0.989 1.00 87.38 87 ALA A CA 1
ATOM 691 C C . ALA A 1 87 ? 8.457 -1.152 2.415 1.00 87.38 87 ALA A C 1
ATOM 693 O O . ALA A 1 87 ? 7.397 -0.626 2.742 1.00 87.38 87 ALA A O 1
ATOM 694 N N . ARG A 1 88 ? 9.199 -1.853 3.276 1.00 90.94 88 ARG A N 1
ATOM 695 C CA . ARG A 1 88 ? 8.814 -2.088 4.670 1.00 90.94 88 ARG A CA 1
ATOM 696 C C . ARG A 1 88 ? 8.625 -0.794 5.442 1.00 90.94 88 ARG A C 1
ATOM 698 O O . ARG A 1 88 ? 7.627 -0.687 6.149 1.00 90.94 88 ARG A O 1
ATOM 705 N N . ASP A 1 89 ? 9.527 0.167 5.307 1.00 92.31 89 ASP A N 1
ATOM 706 C CA . ASP A 1 89 ? 9.426 1.438 6.021 1.00 92.31 89 ASP A CA 1
ATOM 707 C C . ASP A 1 89 ? 8.150 2.183 5.635 1.00 92.31 89 AS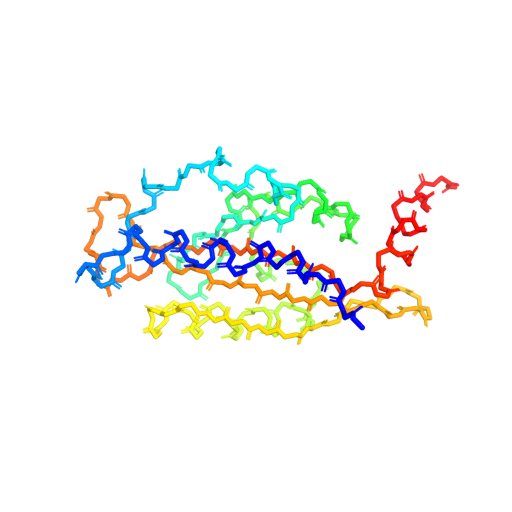P A C 1
ATOM 709 O O . ASP A 1 89 ? 7.392 2.616 6.505 1.00 92.31 89 ASP A O 1
ATOM 713 N N . GLN A 1 90 ? 7.821 2.213 4.341 1.00 94.62 90 GLN A N 1
ATOM 714 C CA . GLN A 1 90 ? 6.569 2.804 3.879 1.00 94.62 90 GLN A CA 1
ATOM 715 C C . GLN A 1 90 ? 5.328 2.032 4.363 1.00 94.62 90 GLN A C 1
ATOM 717 O O . GLN A 1 90 ? 4.318 2.649 4.716 1.00 94.62 90 GLN A O 1
ATOM 722 N N . LEU A 1 91 ? 5.369 0.693 4.374 1.00 95.25 91 LEU A N 1
ATOM 723 C CA . LEU A 1 91 ? 4.267 -0.129 4.891 1.00 95.25 91 LEU A CA 1
ATOM 724 C C . LEU A 1 91 ? 4.064 0.112 6.396 1.00 95.25 91 LEU A C 1
ATOM 726 O O . LEU A 1 91 ? 2.926 0.281 6.837 1.00 95.25 91 LEU A O 1
ATOM 730 N N . ASN A 1 92 ? 5.155 0.204 7.164 1.00 95.06 92 ASN A N 1
ATOM 731 C CA . ASN A 1 92 ? 5.143 0.528 8.591 1.00 95.06 92 ASN A CA 1
ATOM 732 C C . ASN A 1 92 ? 4.543 1.915 8.837 1.00 95.06 92 ASN A C 1
ATOM 734 O O . ASN A 1 92 ? 3.697 2.078 9.721 1.00 95.06 92 ASN A O 1
ATOM 738 N N . GLU A 1 93 ? 4.949 2.913 8.052 1.00 95.88 93 GLU A N 1
ATOM 739 C CA . GLU A 1 93 ? 4.420 4.272 8.138 1.00 95.88 93 GLU A CA 1
ATOM 740 C C . GLU A 1 93 ? 2.911 4.299 7.859 1.00 95.88 93 GLU A C 1
ATOM 742 O O . GLU A 1 93 ? 2.146 4.837 8.661 1.00 95.88 93 GLU A O 1
ATOM 747 N N . ALA A 1 94 ? 2.450 3.673 6.773 1.00 96.5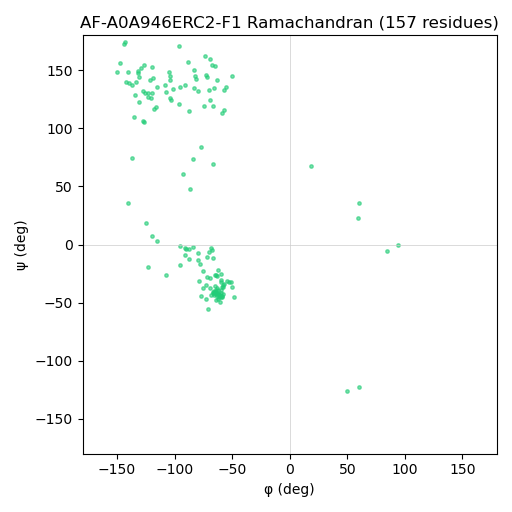6 94 ALA A N 1
ATOM 748 C CA . ALA A 1 94 ? 1.029 3.641 6.429 1.00 96.56 94 ALA A CA 1
ATOM 749 C C . ALA A 1 94 ? 0.195 2.908 7.492 1.00 96.56 94 ALA A C 1
ATOM 751 O O . ALA A 1 94 ? -0.862 3.394 7.906 1.00 96.56 94 ALA A O 1
ATOM 752 N N . ALA A 1 95 ? 0.680 1.759 7.974 1.00 95.06 95 ALA A N 1
ATOM 753 C CA . ALA A 1 95 ? -0.012 0.959 8.978 1.00 95.06 95 ALA A CA 1
ATOM 754 C C . ALA A 1 95 ? -0.115 1.680 10.333 1.00 95.06 95 ALA A C 1
ATOM 756 O O . ALA A 1 95 ? -1.177 1.668 10.959 1.00 95.06 95 ALA A O 1
ATOM 757 N N . SER A 1 96 ? 0.966 2.328 10.780 1.00 94.56 96 SER A N 1
ATOM 758 C CA . SER A 1 96 ? 1.019 3.022 12.074 1.00 94.56 96 SER A CA 1
ATOM 759 C C . SER A 1 96 ? 0.290 4.368 12.057 1.00 94.56 96 SER A C 1
ATOM 761 O O . SER A 1 96 ? -0.482 4.669 12.970 1.00 94.56 96 SER A O 1
ATOM 763 N N . SER A 1 97 ? 0.481 5.171 11.006 1.00 95.31 97 SER A N 1
ATOM 764 C CA . SER A 1 97 ? -0.159 6.485 10.870 1.00 95.31 97 SER A CA 1
ATOM 765 C C . SER A 1 97 ? -1.637 6.392 10.498 1.00 95.31 97 SER A C 1
ATOM 767 O O . SER A 1 97 ? -2.393 7.327 10.779 1.00 95.31 97 SER A O 1
ATOM 769 N N . ARG A 1 98 ? -2.054 5.265 9.897 1.00 95.38 98 ARG A N 1
ATOM 770 C CA . ARG A 1 98 ? -3.409 5.024 9.370 1.00 95.38 98 ARG A CA 1
ATOM 771 C C . ARG A 1 98 ? -3.781 6.037 8.291 1.00 95.38 98 ARG A C 1
ATOM 773 O O . ARG A 1 98 ? -4.920 6.495 8.196 1.00 95.38 98 ARG A O 1
ATOM 780 N N . ARG A 1 99 ? -2.786 6.424 7.495 1.00 96.06 99 ARG A N 1
ATOM 781 C CA . ARG A 1 99 ? -2.914 7.380 6.398 1.00 96.06 99 ARG A CA 1
ATOM 782 C C . ARG A 1 99 ? -2.305 6.800 5.124 1.00 96.06 99 ARG A C 1
ATOM 784 O O . ARG A 1 99 ? -1.373 6.001 5.214 1.00 96.06 99 ARG A O 1
ATOM 791 N N . PRO A 1 100 ? -2.805 7.210 3.946 1.00 97.75 100 PRO A N 1
ATOM 792 C CA . PRO A 1 100 ? -2.125 6.950 2.690 1.00 97.75 100 PRO A CA 1
ATOM 793 C C . PRO A 1 100 ? -0.692 7.478 2.731 1.00 97.75 100 PRO A C 1
ATOM 795 O O . PRO A 1 100 ? -0.473 8.613 3.158 1.00 97.75 100 PRO A O 1
ATOM 798 N N . THR A 1 101 ? 0.262 6.690 2.244 1.00 97.50 101 THR A N 1
ATOM 799 C CA . THR A 1 101 ? 1.638 7.149 2.018 1.00 97.50 101 THR A CA 1
ATOM 800 C C . THR A 1 101 ? 1.994 6.969 0.552 1.00 97.50 101 THR A C 1
ATOM 802 O O . THR A 1 101 ? 1.613 5.980 -0.079 1.00 97.50 101 THR A O 1
ATOM 805 N N . ARG A 1 102 ? 2.737 7.923 -0.010 1.00 95.50 102 ARG A N 1
ATOM 806 C CA . ARG A 1 102 ? 3.222 7.868 -1.390 1.00 95.50 102 ARG A CA 1
ATOM 807 C C . ARG A 1 102 ? 4.725 8.092 -1.390 1.00 95.50 102 ARG A C 1
ATOM 809 O O . ARG A 1 102 ? 5.204 9.045 -0.786 1.00 95.50 102 ARG A O 1
ATOM 816 N N . THR A 1 103 ? 5.451 7.244 -2.102 1.00 91.75 103 THR A N 1
ATOM 817 C CA . THR A 1 103 ? 6.892 7.393 -2.315 1.00 91.75 103 THR A CA 1
ATOM 818 C C . THR A 1 103 ? 7.198 7.357 -3.803 1.00 91.75 103 THR A C 1
ATOM 820 O O . THR A 1 103 ? 6.432 6.810 -4.600 1.00 91.75 103 THR A O 1
ATOM 823 N N . GLN A 1 104 ? 8.308 7.978 -4.188 1.00 89.94 104 GLN A N 1
ATOM 824 C CA . GLN A 1 104 ? 8.960 7.722 -5.464 1.00 89.94 104 GLN A CA 1
ATOM 825 C C . GLN A 1 104 ? 10.143 6.804 -5.188 1.00 89.94 104 GLN A C 1
ATOM 827 O O . GLN A 1 104 ? 10.898 7.017 -4.243 1.00 89.94 104 GLN A O 1
ATOM 832 N N . THR A 1 105 ? 10.286 5.771 -5.995 1.00 84.25 105 THR A N 1
ATOM 833 C CA . THR A 1 105 ? 11.313 4.748 -5.832 1.00 84.25 105 THR A CA 1
ATOM 834 C C . THR A 1 105 ? 11.782 4.304 -7.211 1.00 84.25 105 THR A C 1
ATOM 836 O O . THR A 1 105 ? 11.253 4.748 -8.232 1.00 84.25 105 THR A O 1
ATOM 839 N N . GLN A 1 106 ? 12.821 3.483 -7.244 1.00 83.38 106 GLN A N 1
ATOM 840 C CA . GLN A 1 106 ? 13.443 3.034 -8.473 1.00 83.38 106 GLN A CA 1
ATOM 841 C C . GLN A 1 106 ? 13.635 1.526 -8.449 1.00 83.38 106 GLN A C 1
ATOM 843 O O . GLN A 1 106 ? 13.869 0.931 -7.396 1.00 83.38 106 GLN A O 1
ATOM 848 N N . ILE A 1 107 ? 13.576 0.918 -9.623 1.00 77.38 107 ILE A N 1
ATOM 849 C CA . ILE A 1 107 ? 14.012 -0.448 -9.853 1.00 77.38 107 ILE A CA 1
ATOM 850 C C . ILE A 1 107 ? 15.203 -0.427 -10.803 1.00 77.38 107 ILE A C 1
ATOM 852 O O . ILE A 1 107 ? 15.219 0.304 -11.794 1.00 77.38 107 ILE A O 1
ATOM 856 N N . SER A 1 108 ? 16.224 -1.208 -10.470 1.00 76.06 108 SER A N 1
ATOM 857 C CA . SER A 1 108 ? 17.414 -1.364 -11.300 1.00 76.06 108 SER A CA 1
ATOM 858 C C . SER A 1 108 ? 17.403 -2.743 -11.939 1.00 76.06 108 SER A C 1
ATOM 860 O O . SER A 1 108 ? 17.221 -3.742 -11.246 1.00 76.06 108 SER A O 1
ATOM 862 N N . HIS A 1 109 ? 17.640 -2.795 -13.245 1.00 67.56 109 HIS A N 1
ATOM 863 C CA . HIS A 1 109 ? 17.837 -4.036 -13.979 1.00 67.56 109 HIS A CA 1
ATOM 864 C C . HIS A 1 109 ? 19.036 -3.882 -14.921 1.00 67.56 109 HIS A C 1
ATOM 866 O O . HIS A 1 109 ? 19.011 -3.116 -15.887 1.00 67.56 109 HIS A O 1
ATOM 872 N N . GLY A 1 110 ? 20.133 -4.574 -14.599 1.00 74.31 110 GLY A N 1
ATOM 873 C CA . GLY A 1 110 ? 21.415 -4.375 -15.274 1.00 74.31 110 GLY A CA 1
ATOM 874 C C . GLY A 1 110 ? 21.915 -2.934 -15.122 1.00 74.31 110 GLY A C 1
ATOM 875 O O . GLY A 1 110 ? 22.089 -2.444 -14.010 1.00 74.31 110 GLY A O 1
ATOM 876 N N . THR A 1 111 ? 22.149 -2.256 -16.246 1.00 76.69 111 THR A N 1
ATOM 877 C CA . THR A 1 111 ? 22.609 -0.855 -16.298 1.00 76.69 111 THR A CA 1
ATOM 878 C C . THR A 1 111 ? 21.475 0.165 -16.340 1.00 76.69 111 THR A C 1
ATOM 880 O O . THR A 1 111 ? 21.735 1.366 -16.344 1.00 76.69 111 THR A O 1
ATOM 883 N N . SER A 1 112 ? 20.228 -0.295 -16.412 1.00 74.62 112 SER A N 1
ATOM 884 C CA . SER A 1 112 ? 19.068 0.566 -16.599 1.00 74.62 112 SER A CA 1
ATOM 885 C C . SER A 1 112 ? 18.312 0.739 -15.278 1.00 74.62 112 SER A C 1
ATOM 887 O O . SER A 1 112 ? 18.205 -0.188 -14.470 1.00 74.62 112 SER A O 1
ATOM 889 N N . VAL A 1 113 ? 17.815 1.953 -15.045 1.00 78.75 113 VAL A N 1
ATOM 890 C CA . VAL A 1 113 ? 17.044 2.339 -13.857 1.00 78.75 113 VAL A CA 1
ATOM 891 C C . VAL A 1 113 ? 15.710 2.878 -14.344 1.00 78.75 113 VAL A C 1
ATOM 893 O O . VAL A 1 113 ? 15.694 3.705 -15.247 1.00 78.75 113 VAL A O 1
ATOM 896 N N . ALA A 1 114 ? 14.618 2.390 -13.766 1.00 79.06 114 ALA A N 1
ATOM 897 C CA . ALA A 1 114 ? 13.278 2.918 -13.989 1.00 79.06 114 ALA A CA 1
ATOM 898 C C . ALA A 1 114 ? 12.711 3.424 -12.665 1.00 79.06 114 ALA A C 1
ATOM 900 O O . ALA A 1 114 ? 12.933 2.806 -11.620 1.00 79.06 114 ALA A O 1
ATOM 901 N N . TYR A 1 115 ? 11.966 4.521 -12.704 1.00 83.81 115 TYR A N 1
ATOM 902 C CA . TYR A 1 115 ? 11.316 5.119 -11.552 1.00 83.81 115 TYR A CA 1
ATOM 903 C C . TYR A 1 115 ? 9.815 4.848 -11.559 1.00 83.81 115 TYR A C 1
ATOM 905 O O . TYR A 1 115 ? 9.147 4.752 -12.590 1.00 83.81 115 TYR A O 1
ATOM 913 N N . TYR A 1 116 ? 9.264 4.736 -10.358 1.00 86.44 116 TYR A N 1
ATOM 914 C CA . TYR A 1 116 ? 7.835 4.582 -10.161 1.00 86.44 116 TYR A CA 1
ATOM 915 C C . TYR A 1 116 ? 7.382 5.251 -8.874 1.00 86.44 116 TYR A C 1
ATOM 917 O O . TYR A 1 116 ? 8.149 5.433 -7.923 1.00 86.44 116 TYR A O 1
ATOM 925 N N . HIS A 1 117 ? 6.102 5.593 -8.839 1.00 91.38 117 HIS A N 1
ATOM 926 C CA . HIS A 1 117 ? 5.411 5.948 -7.618 1.00 91.38 117 HIS A CA 1
ATOM 927 C C . HIS A 1 117 ? 4.776 4.713 -6.996 1.00 91.38 117 HIS A C 1
ATOM 929 O O . HIS A 1 117 ? 4.140 3.913 -7.682 1.00 91.38 117 HIS A O 1
ATOM 935 N N . ARG A 1 118 ? 4.905 4.590 -5.675 1.00 93.25 118 ARG A N 1
ATOM 936 C CA . ARG A 1 118 ? 4.198 3.590 -4.878 1.00 93.25 118 ARG A CA 1
ATOM 937 C C . ARG A 1 118 ? 3.259 4.278 -3.909 1.00 93.25 118 ARG A C 1
ATOM 939 O O . ARG A 1 118 ? 3.707 5.003 -3.018 1.00 93.25 118 ARG A O 1
ATOM 946 N N . LEU A 1 119 ? 1.970 4.013 -4.062 1.00 96.50 119 LEU A N 1
ATOM 947 C CA . LEU A 1 119 ? 0.937 4.380 -3.102 1.00 96.50 119 LEU A CA 1
ATOM 948 C C . LEU A 1 119 ? 0.672 3.189 -2.175 1.00 96.50 119 LEU A C 1
ATOM 950 O O . LEU A 1 119 ? 0.552 2.061 -2.648 1.00 96.50 119 LEU A O 1
ATOM 954 N N . VAL A 1 120 ? 0.558 3.439 -0.872 1.00 97.81 120 VAL A N 1
ATOM 955 C CA . VAL A 1 120 ? 0.116 2.458 0.126 1.00 97.81 120 VAL A CA 1
ATOM 956 C C . VAL A 1 120 ? -1.129 2.997 0.814 1.00 97.81 120 VAL A C 1
ATOM 958 O O . VAL A 1 120 ? -1.124 4.109 1.339 1.00 97.81 120 VAL A O 1
ATOM 961 N N . LEU A 1 121 ? -2.191 2.198 0.816 1.00 98.38 121 LEU A N 1
ATOM 962 C CA . LEU A 1 121 ? -3.491 2.528 1.381 1.00 98.38 121 LEU A CA 1
ATOM 963 C C . LEU A 1 121 ? -3.834 1.555 2.513 1.00 98.38 121 LEU A C 1
ATOM 965 O O . LEU A 1 121 ? -3.976 0.357 2.250 1.00 98.38 121 LEU A O 1
ATOM 969 N N . PRO A 1 122 ? -3.968 2.031 3.762 1.00 98.00 122 PRO A N 1
ATOM 970 C CA . PRO A 1 122 ? -4.309 1.171 4.883 1.00 98.00 122 PRO A CA 1
ATOM 971 C C . PRO A 1 122 ? -5.812 0.899 4.971 1.00 98.00 122 PRO A C 1
ATOM 973 O O . PRO A 1 122 ? -6.638 1.778 4.747 1.00 98.00 122 PRO A O 1
ATOM 976 N N . PHE A 1 123 ? -6.163 -0.321 5.354 1.00 97.81 123 PHE A N 1
ATOM 977 C CA . PHE A 1 123 ? -7.523 -0.779 5.608 1.00 97.81 123 PHE A CA 1
ATOM 978 C C . PHE A 1 123 ? -7.571 -1.512 6.947 1.00 97.81 123 PHE A C 1
ATOM 980 O O . PHE A 1 123 ? -6.616 -2.189 7.352 1.00 97.81 123 PHE A O 1
ATOM 987 N N . ALA A 1 124 ? -8.707 -1.404 7.622 1.00 97.00 124 ALA A N 1
ATOM 988 C CA . ALA A 1 124 ? -9.015 -2.249 8.760 1.00 97.00 124 ALA A CA 1
ATOM 989 C C . ALA A 1 124 ? -9.365 -3.675 8.309 1.00 97.00 124 ALA A C 1
ATOM 991 O O . ALA A 1 124 ? -9.672 -3.939 7.138 1.00 97.00 124 ALA A O 1
ATOM 992 N N . ASP A 1 125 ? -9.305 -4.619 9.245 1.00 94.81 125 ASP A N 1
ATOM 993 C CA . ASP A 1 125 ? -9.781 -5.975 8.977 1.00 94.81 125 ASP A CA 1
ATOM 994 C C . ASP A 1 125 ? -11.296 -5.969 8.729 1.00 94.81 125 ASP A C 1
ATOM 996 O O . ASP A 1 125 ? -12.000 -5.091 9.217 1.00 94.81 125 ASP A O 1
ATOM 1000 N N . LYS A 1 126 ? -11.801 -6.946 7.974 1.00 90.81 126 LYS A N 1
ATOM 1001 C CA . LYS A 1 126 ? -13.222 -7.014 7.590 1.00 90.81 126 LYS A CA 1
ATOM 1002 C C . LYS A 1 126 ? -14.180 -7.095 8.787 1.00 90.81 126 LYS A C 1
ATOM 1004 O O . LYS A 1 126 ? -15.288 -6.581 8.698 1.00 90.81 126 LYS A O 1
ATOM 1009 N 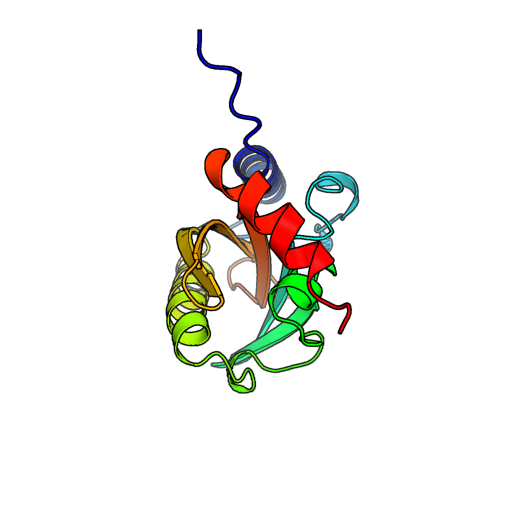N . ASP A 1 127 ? -13.728 -7.706 9.884 1.00 86.25 127 ASP A N 1
ATOM 1010 C CA . ASP A 1 127 ? -14.488 -7.870 11.131 1.00 86.25 127 ASP A CA 1
ATOM 1011 C C . ASP A 1 127 ? -13.782 -7.198 12.327 1.00 86.25 127 ASP A C 1
ATOM 1013 O O . ASP A 1 127 ? -14.165 -7.392 13.482 1.00 86.25 127 ASP A O 1
ATOM 1017 N N . GLY A 1 128 ? -12.699 -6.458 12.070 1.00 73.94 128 GLY A N 1
ATOM 1018 C CA . GLY A 1 128 ? -11.840 -5.890 13.104 1.00 73.94 128 GLY A CA 1
ATOM 1019 C C . GLY A 1 128 ? -12.183 -4.443 13.451 1.00 73.94 128 GLY A C 1
ATOM 1020 O O . GLY A 1 128 ? -12.972 -3.791 12.766 1.00 73.94 128 GLY A O 1
ATOM 1021 N N . PRO A 1 129 ? -11.567 -3.902 14.513 1.00 78.25 129 PRO A N 1
ATOM 1022 C CA . PRO A 1 129 ? -11.765 -2.510 14.870 1.00 78.25 129 PRO A CA 1
ATOM 1023 C C . PRO A 1 129 ? -11.190 -1.602 13.773 1.00 78.25 129 PRO A C 1
ATOM 1025 O O . PRO A 1 129 ? -10.072 -1.798 13.291 1.00 78.25 129 PRO A O 1
ATOM 1028 N N . SER A 1 130 ? -11.957 -0.580 13.386 1.00 81.88 130 SER A N 1
ATOM 1029 C CA . SER A 1 130 ? -11.605 0.342 12.297 1.00 81.88 130 SER A CA 1
ATOM 1030 C C . SER A 1 130 ? -10.394 1.231 12.602 1.00 81.88 130 SER A C 1
ATOM 1032 O O . SER A 1 130 ? -9.980 2.028 11.768 1.00 81.88 130 SER A O 1
ATOM 1034 N N . ASP A 1 131 ? -9.849 1.168 13.815 1.00 82.94 131 ASP A N 1
ATOM 1035 C CA . ASP A 1 131 ? -8.742 1.997 14.278 1.00 82.94 131 ASP A CA 1
ATOM 1036 C C . ASP A 1 131 ? -7.367 1.333 14.127 1.00 82.94 131 ASP A C 1
ATOM 1038 O O . ASP A 1 131 ? -6.371 1.995 14.421 1.00 82.94 131 ASP A O 1
ATOM 1042 N N . LYS A 1 132 ? -7.295 0.093 13.623 1.00 87.88 132 LYS A N 1
ATOM 1043 C CA . LYS A 1 132 ? -6.051 -0.646 13.377 1.00 87.88 132 LYS A CA 1
ATOM 1044 C C . LYS A 1 132 ? -5.948 -1.087 11.918 1.00 87.88 132 LYS A C 1
ATOM 1046 O O . LYS A 1 132 ? -6.822 -1.784 11.411 1.00 87.88 132 LYS A O 1
ATOM 1051 N N . ALA A 1 133 ? -4.837 -0.750 11.264 1.00 91.56 133 ALA A N 1
ATOM 1052 C CA . ALA A 1 133 ? -4.538 -1.280 9.939 1.00 91.56 133 ALA A CA 1
ATOM 1053 C C . ALA A 1 133 ? -4.219 -2.782 10.031 1.00 91.56 133 ALA A C 1
ATOM 1055 O O . ALA A 1 133 ? -3.329 -3.196 10.777 1.00 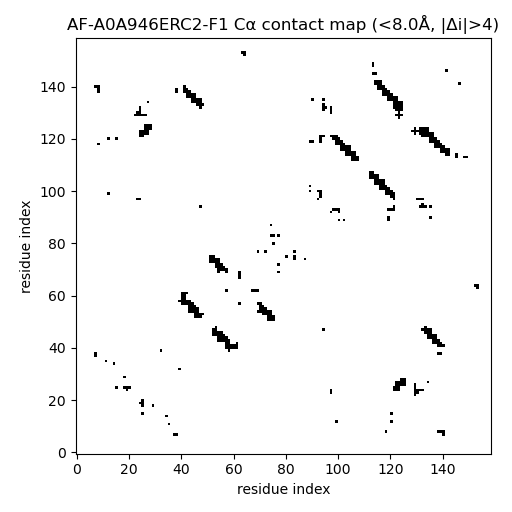91.56 133 ALA A O 1
ATOM 1056 N N . ALA A 1 134 ? -4.950 -3.588 9.267 1.00 94.50 134 ALA A N 1
ATOM 1057 C CA . ALA A 1 134 ? -4.754 -5.035 9.167 1.00 94.50 134 ALA A CA 1
ATOM 1058 C C . ALA A 1 134 ? -4.495 -5.489 7.725 1.00 94.50 134 ALA A C 1
ATOM 1060 O O . ALA A 1 134 ? -3.963 -6.575 7.501 1.00 94.50 134 ALA A O 1
ATOM 1061 N N . VAL A 1 135 ? -4.857 -4.654 6.750 1.00 96.44 135 VAL A N 1
ATOM 1062 C CA . VAL A 1 135 ? -4.653 -4.894 5.324 1.00 96.44 135 VAL A CA 1
ATOM 1063 C C . VAL A 1 135 ? -4.087 -3.628 4.693 1.00 96.44 135 VAL A C 1
ATOM 1065 O O . VAL A 1 135 ? -4.518 -2.526 5.021 1.00 96.44 135 VAL A O 1
ATOM 1068 N N . LEU A 1 136 ? -3.131 -3.774 3.783 1.00 97.25 136 LEU A N 1
ATOM 1069 C CA . LEU A 1 136 ? -2.594 -2.690 2.968 1.00 97.25 136 LEU A CA 1
ATOM 1070 C C . LEU A 1 136 ? -2.840 -3.015 1.493 1.00 97.25 136 LEU A C 1
ATOM 1072 O O . LEU A 1 136 ? -2.518 -4.113 1.039 1.00 97.25 136 LEU A O 1
ATOM 1076 N N . LEU A 1 137 ? -3.392 -2.063 0.745 1.00 97.56 137 LEU A N 1
ATOM 1077 C CA . LEU A 1 137 ? -3.396 -2.092 -0.716 1.00 97.56 137 LEU A CA 1
ATOM 1078 C C . LEU A 1 137 ? -2.223 -1.244 -1.196 1.00 97.56 137 LEU A C 1
ATOM 1080 O O . LEU A 1 137 ? -2.150 -0.057 -0.879 1.00 97.56 137 LEU A O 1
ATOM 1084 N N . THR A 1 138 ? -1.311 -1.838 -1.953 1.00 95.94 138 THR A N 1
ATOM 1085 C CA . THR A 1 138 ? -0.241 -1.101 -2.621 1.00 95.94 138 THR A CA 1
ATOM 1086 C C . THR A 1 138 ? -0.553 -0.978 -4.101 1.00 95.94 138 THR A C 1
ATOM 1088 O O . THR A 1 138 ? -1.142 -1.885 -4.683 1.00 95.94 138 THR A O 1
ATOM 1091 N N . ALA A 1 139 ? -0.177 0.143 -4.707 1.00 95.06 139 ALA A N 1
ATOM 1092 C CA . ALA A 1 139 ? -0.322 0.382 -6.136 1.00 95.06 139 ALA A CA 1
ATOM 1093 C C . ALA A 1 139 ? 0.944 1.029 -6.690 1.00 95.06 139 ALA A C 1
ATOM 1095 O O . ALA A 1 139 ? 1.499 1.934 -6.060 1.00 95.06 139 ALA A O 1
ATOM 1096 N N . LEU A 1 140 ? 1.385 0.559 -7.854 1.00 91.00 140 LEU A N 1
ATOM 1097 C CA . LEU A 1 140 ? 2.531 1.085 -8.582 1.00 91.00 140 LEU A CA 1
ATOM 1098 C C . LEU A 1 140 ? 2.061 1.825 -9.831 1.00 91.00 140 LEU A C 1
ATOM 1100 O O . LEU A 1 140 ? 1.211 1.324 -10.569 1.00 91.00 140 LEU A O 1
ATOM 1104 N N . ASP A 1 141 ? 2.656 2.980 -10.096 1.00 89.44 141 ASP A N 1
ATOM 1105 C CA . ASP A 1 141 ? 2.481 3.672 -11.368 1.00 89.44 141 ASP A CA 1
ATOM 1106 C C . ASP A 1 141 ? 3.800 4.261 -11.853 1.00 89.44 141 ASP A C 1
ATOM 1108 O O . ASP A 1 141 ? 4.607 4.753 -11.062 1.00 89.44 141 ASP A O 1
ATOM 1112 N N . TRP A 1 142 ? 4.036 4.146 -13.152 1.00 81.50 142 TRP A N 1
ATOM 1113 C CA . TRP A 1 142 ? 5.318 4.474 -13.765 1.00 81.50 142 TRP A CA 1
ATOM 1114 C C . TRP A 1 142 ? 5.417 5.964 -14.047 1.00 81.50 142 TRP A C 1
ATOM 1116 O O . TRP A 1 142 ? 4.408 6.620 -14.310 1.00 81.50 142 TRP A O 1
ATOM 1126 N N . LEU A 1 143 ? 6.635 6.503 -14.016 1.00 67.38 143 LEU A N 1
ATOM 1127 C CA . LEU A 1 143 ? 6.842 7.842 -14.552 1.00 67.38 143 LEU A CA 1
ATOM 1128 C C . LEU A 1 143 ? 6.747 7.795 -16.090 1.00 67.38 143 LEU A C 1
ATOM 1130 O O . LEU A 1 143 ? 7.179 6.805 -16.685 1.00 67.38 143 LEU A O 1
ATOM 1134 N N . PRO A 1 144 ? 6.192 8.833 -16.745 1.00 60.12 144 PRO A N 1
ATOM 1135 C CA . PRO A 1 144 ? 5.921 8.830 -18.188 1.00 60.12 144 PRO A CA 1
ATOM 1136 C C . PRO A 1 144 ? 7.130 8.473 -19.070 1.00 60.12 144 PRO A C 1
ATOM 1138 O O . PRO A 1 144 ? 6.967 7.830 -20.104 1.00 60.12 144 PRO A O 1
ATOM 1141 N N . ASP A 1 145 ? 8.343 8.831 -18.643 1.00 60.59 145 ASP A N 1
ATOM 1142 C CA . ASP A 1 145 ? 9.578 8.563 -19.391 1.00 60.59 145 ASP A CA 1
ATOM 1143 C C . ASP A 1 145 ? 10.062 7.100 -19.269 1.00 60.59 145 ASP A C 1
ATOM 1145 O O . ASP A 1 145 ? 10.845 6.625 -20.095 1.00 60.59 145 ASP A O 1
ATOM 1149 N N . ASP A 1 146 ? 9.567 6.355 -18.276 1.00 64.62 146 ASP A N 1
ATOM 1150 C CA . ASP A 1 146 ? 10.024 4.999 -17.954 1.00 64.62 146 ASP A CA 1
ATOM 1151 C C . ASP A 1 146 ? 9.168 3.894 -18.588 1.00 64.62 146 ASP A C 1
ATOM 1153 O O . ASP A 1 146 ? 9.630 2.756 -18.721 1.00 64.62 146 ASP A O 1
ATOM 1157 N N . GLU A 1 147 ? 7.946 4.198 -19.043 1.00 59.97 147 GLU A N 1
ATOM 1158 C CA . GLU A 1 147 ? 7.046 3.211 -19.667 1.00 59.97 147 GLU A CA 1
ATOM 1159 C C . GLU A 1 147 ? 7.679 2.572 -20.920 1.00 59.97 147 GLU A C 1
ATOM 1161 O O . GLU A 1 147 ? 7.540 1.370 -21.172 1.00 59.97 147 GLU A O 1
ATOM 1166 N N . TYR A 1 148 ? 8.496 3.344 -21.644 1.00 57.72 148 TYR A N 1
ATOM 1167 C CA . TYR A 1 148 ? 9.307 2.848 -22.754 1.00 57.72 148 TYR A CA 1
ATOM 1168 C C . TYR A 1 148 ? 10.366 1.825 -22.310 1.00 57.72 148 TYR A C 1
ATOM 1170 O O . TYR A 1 148 ? 10.528 0.789 -22.962 1.00 57.72 148 TYR A O 1
ATOM 1178 N N . LEU A 1 149 ? 11.061 2.062 -21.191 1.00 59.97 149 LEU A N 1
ATOM 1179 C CA . LEU A 1 149 ? 12.054 1.124 -20.651 1.00 59.97 149 LEU A CA 1
ATOM 1180 C C . LEU A 1 149 ? 11.389 -0.189 -20.213 1.00 59.97 149 LEU A C 1
ATOM 1182 O O . LEU A 1 149 ? 11.930 -1.269 -20.446 1.00 59.97 149 LEU A O 1
ATOM 1186 N N . LEU A 1 150 ? 10.171 -0.112 -19.678 1.00 60.78 150 LEU A N 1
ATOM 1187 C CA . LEU A 1 150 ? 9.405 -1.268 -19.201 1.00 60.78 150 LEU A CA 1
ATOM 1188 C C . LEU A 1 150 ? 8.845 -2.150 -20.301 1.00 60.78 150 LEU A C 1
ATOM 1190 O O . LEU A 1 150 ? 8.879 -3.371 -20.158 1.00 60.78 150 LEU A O 1
ATOM 1194 N N . SER A 1 151 ? 8.440 -1.569 -21.431 1.00 60.97 151 SER A N 1
ATOM 1195 C CA . SER A 1 151 ? 8.087 -2.358 -22.618 1.00 60.97 151 SER A CA 1
ATOM 1196 C C . SER A 1 151 ? 9.249 -3.256 -23.079 1.00 60.97 151 SER A C 1
ATOM 1198 O O . SER 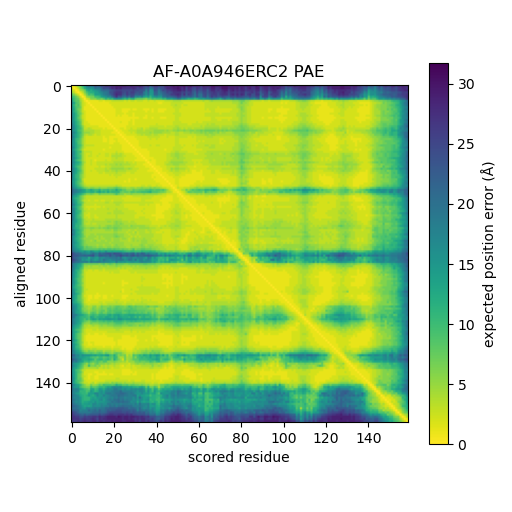A 1 151 ? 9.045 -4.393 -23.510 1.00 60.97 151 SER A O 1
ATOM 1200 N N . ARG A 1 152 ? 10.495 -2.791 -22.911 1.00 56.25 152 ARG A N 1
ATOM 1201 C CA . ARG A 1 152 ? 11.697 -3.576 -23.216 1.00 56.25 152 ARG A CA 1
ATOM 1202 C C . ARG A 1 152 ? 12.033 -4.598 -22.135 1.00 56.25 152 ARG A C 1
ATOM 1204 O O . ARG A 1 152 ? 12.536 -5.663 -22.479 1.00 56.25 152 ARG A O 1
ATOM 1211 N N . TYR A 1 153 ? 11.719 -4.321 -20.868 1.00 58.38 153 TYR A N 1
ATOM 1212 C CA . TYR A 1 153 ? 11.875 -5.299 -19.786 1.00 58.38 153 TYR A CA 1
ATOM 1213 C C . TYR A 1 153 ? 10.891 -6.471 -19.913 1.00 58.38 153 TYR A C 1
ATOM 1215 O O . TYR A 1 153 ? 11.314 -7.618 -19.801 1.00 58.38 153 TYR A O 1
ATOM 1223 N N . ALA A 1 154 ? 9.615 -6.2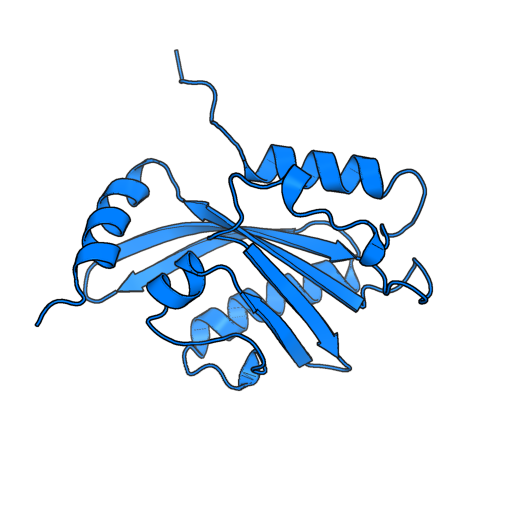14 -20.231 1.00 54.75 154 ALA A N 1
ATOM 1224 C CA . ALA A 1 154 ? 8.592 -7.259 -20.373 1.00 54.75 154 ALA A CA 1
ATOM 1225 C C . ALA A 1 154 ? 8.873 -8.242 -21.529 1.00 54.75 154 ALA A C 1
ATOM 1227 O O . ALA A 1 154 ? 8.465 -9.400 -21.487 1.00 54.75 154 ALA A O 1
ATOM 1228 N N . THR A 1 155 ? 9.614 -7.801 -22.550 1.00 53.97 155 THR A N 1
ATOM 1229 C CA . THR A 1 155 ? 9.937 -8.608 -23.742 1.00 53.97 155 THR A CA 1
ATOM 1230 C C . THR A 1 155 ? 11.258 -9.392 -23.596 1.00 53.97 155 THR A C 1
ATOM 1232 O O . THR A 1 155 ? 11.627 -10.156 -24.482 1.00 53.97 155 THR A O 1
ATOM 1235 N N . GLY A 1 156 ? 11.987 -9.228 -22.483 1.00 47.69 156 GLY A N 1
ATOM 1236 C CA . GLY A 1 156 ? 13.330 -9.792 -22.278 1.00 47.69 156 GLY A CA 1
ATOM 1237 C C . GLY A 1 156 ? 13.399 -11.274 -21.884 1.00 47.69 156 GLY A C 1
ATOM 1238 O O . GLY A 1 156 ? 14.491 -11.834 -21.873 1.00 47.69 156 GLY A O 1
ATOM 1239 N N . ASN A 1 157 ? 12.271 -11.937 -21.605 1.00 42.06 157 ASN A N 1
ATOM 1240 C CA . ASN A 1 157 ? 12.226 -13.364 -21.237 1.00 42.06 157 ASN A CA 1
ATOM 1241 C C . ASN A 1 157 ? 12.152 -14.297 -22.460 1.00 42.06 157 ASN A C 1
ATOM 1243 O O . ASN A 1 157 ? 11.333 -15.214 -22.516 1.00 42.06 157 ASN A O 1
ATOM 1247 N N . ALA A 1 158 ? 13.010 -14.065 -23.451 1.00 36.84 158 ALA A N 1
ATOM 1248 C CA . ALA A 1 158 ? 13.214 -14.985 -24.564 1.00 36.84 158 ALA A CA 1
ATOM 1249 C C . ALA A 1 158 ? 14.709 -15.121 -24.875 1.00 36.84 158 ALA A C 1
ATOM 1251 O O . ALA A 1 158 ? 15.187 -14.582 -25.869 1.00 36.84 158 ALA A O 1
ATOM 1252 N N . THR A 1 159 ? 15.434 -15.843 -24.017 1.00 33.84 159 THR A N 1
ATOM 1253 C CA . THR A 1 159 ? 16.640 -16.601 -24.398 1.00 33.84 159 THR A CA 1
ATOM 1254 C C . THR A 1 159 ? 16.908 -17.702 -23.391 1.00 33.84 159 THR A C 1
ATOM 1256 O O . THR A 1 159 ? 16.864 -17.396 -22.180 1.00 33.84 159 THR A O 1
#

Sequence (159 aa):
MSEPVDNKLDLLQQHWLALKGESPLPLSSDIRPENFFYLLGRVSIIDVRNGDYILRLVGSGIEELYGMRMQGRLLNDLPVVKMSEDARDQLNEAASSRRPTRTQTQISHGTSVAYYHRLVLPFADKDGPSDKAAVLLTALDWLPDDEYLLSRYATGNAT

Secondary structure (DSSP, 8-state):
-------HHHHHHHHHHHHHTTSSS-BGGG--GGGGGGGGGGEEEEEEETTEEEEEEE-HHHHHHHTS--TT-BGGGSS-HHHHHHHH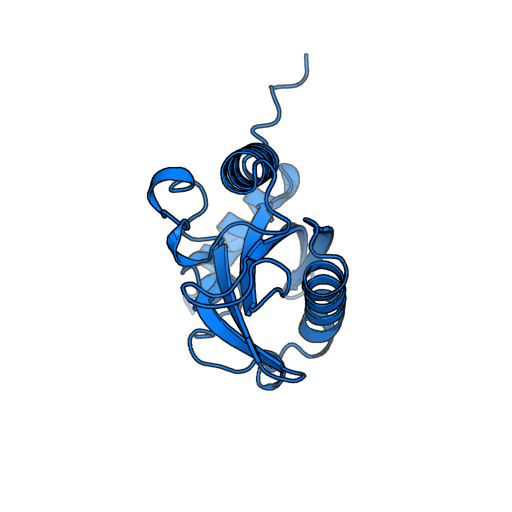HHHHHHHHHTS-EEEEEEEEETTEEEEEEEEEEEEB-TTS-TTS--EEEEEEEE-TTTHHHHHHHHT----

Mean predicted aligned error: 6.95 Å

Foldseek 3Di:
DDDDPPPLVVQVQVVQCVQCPVFLGHEPVPDDCVSSVVFQLFKWKWFDDDVWIAGQDHRVVVCLLLVHDRHGDILVVDPPVVVSVVVVVLQCCCQVVVHKDKDKDWDDDPPDIFIKIKIKHFHDYNPGHRNGGGMIMIGIDGDPVCVVVSVVSSPPPDD

pLDDT: mean 83.67, std 16.01, range [32.34, 98.38]

Radius of gyration: 15.82 Å; Cα contacts (8 Å, |Δi|>4): 258; chains: 1; bounding box: 38×39×39 Å